Protein AF-A0A8X6N7H0-F1 (afdb_monomer)

Solvent-accessible surface area (backbone atoms only — not comparable to full-atom values): 6939 Å² total; per-residue (Å²): 104,58,64,59,30,50,76,71,72,39,92,56,59,92,85,57,50,75,65,56,49,51,49,55,48,67,72,37,97,83,58,47,71,70,59,55,48,52,54,53,50,52,56,50,49,54,51,49,53,50,50,53,51,52,49,53,50,50,53,52,52,51,51,52,50,52,51,50,53,49,52,53,52,53,51,56,49,50,66,56,55,71,54,68,82,51,89,77,81,78,80,75,56,67,80,79,71,52,78,83,83,44,86,89,75,55,83,77,77,72,86,125

Organism: Nephila pilipes (NCBI:txid299642)

Structure (mmCIF, N/CA/C/O backbone):
data_AF-A0A8X6N7H0-F1
#
_entry.id   AF-A0A8X6N7H0-F1
#
loop_
_atom_site.group_PDB
_atom_site.id
_atom_site.type_symbol
_atom_site.label_atom_id
_atom_site.label_alt_id
_atom_site.label_comp_id
_atom_site.label_asym_id
_atom_site.label_entity_id
_atom_site.label_seq_id
_atom_site.pdbx_PDB_ins_code
_atom_site.Cartn_x
_atom_site.Cartn_y
_atom_site.Cartn_z
_atom_site.occupancy
_atom_site.B_iso_or_equiv
_atom_site.auth_seq_id
_atom_site.auth_comp_id
_atom_site.auth_asym_id
_atom_site.auth_atom_id
_atom_site.pdbx_PDB_model_num
ATOM 1 N N . MET A 1 1 ? -6.031 1.608 7.828 1.00 66.12 1 MET A N 1
ATOM 2 C CA . MET A 1 1 ? -6.803 2.394 8.814 1.00 66.12 1 MET A CA 1
ATOM 3 C C . MET A 1 1 ? -8.275 2.364 8.468 1.00 66.12 1 MET A C 1
ATOM 5 O O . MET A 1 1 ? -9.026 1.908 9.305 1.00 66.12 1 MET A O 1
ATOM 9 N N . ILE A 1 2 ? -8.677 2.740 7.249 1.00 73.62 2 ILE A N 1
ATOM 10 C CA . ILE A 1 2 ? -10.070 2.563 6.793 1.00 73.62 2 ILE A CA 1
ATOM 11 C C . ILE A 1 2 ? -10.461 1.080 6.760 1.00 73.62 2 ILE A C 1
ATOM 13 O O . ILE A 1 2 ? -11.513 0.711 7.256 1.00 73.62 2 ILE A O 1
ATOM 17 N N . GLU A 1 3 ? -9.571 0.232 6.247 1.00 75.38 3 GLU A N 1
ATOM 18 C CA . GLU A 1 3 ? -9.729 -1.229 6.231 1.00 75.38 3 GLU A CA 1
ATOM 19 C C . GLU A 1 3 ? -9.927 -1.807 7.641 1.00 75.38 3 GLU A C 1
ATOM 21 O O . GLU A 1 3 ? -10.945 -2.427 7.902 1.00 75.38 3 GLU A O 1
ATOM 26 N N . ILE A 1 4 ? -9.055 -1.433 8.584 1.00 77.25 4 ILE A N 1
ATOM 27 C CA . ILE A 1 4 ? -9.170 -1.788 10.009 1.00 77.25 4 ILE A CA 1
ATOM 28 C C . ILE A 1 4 ? -10.509 -1.327 10.611 1.00 77.25 4 ILE A C 1
ATOM 30 O O . ILE A 1 4 ? -11.159 -2.090 11.313 1.00 77.25 4 ILE A O 1
ATOM 34 N N . ALA A 1 5 ? -10.947 -0.093 10.341 1.00 76.69 5 ALA A N 1
ATOM 35 C CA . ALA A 1 5 ? -12.236 0.395 10.832 1.00 76.69 5 ALA A CA 1
ATOM 36 C C . ALA A 1 5 ? -13.410 -0.416 10.260 1.00 76.69 5 ALA A C 1
ATOM 38 O O . ALA A 1 5 ? -14.338 -0.742 10.990 1.00 76.69 5 ALA A O 1
ATOM 39 N N . ARG A 1 6 ? -13.329 -0.811 8.984 1.00 79.06 6 ARG A N 1
ATOM 40 C CA . ARG A 1 6 ? -14.322 -1.669 8.330 1.00 79.06 6 ARG A CA 1
ATOM 41 C C . ARG A 1 6 ? -14.375 -3.067 8.946 1.00 79.06 6 ARG A C 1
ATOM 43 O O . ARG A 1 6 ? -15.464 -3.592 9.144 1.00 79.06 6 ARG A O 1
ATOM 50 N N . GLU A 1 7 ? -13.218 -3.641 9.262 1.00 74.94 7 GLU A N 1
ATOM 51 C CA . GLU A 1 7 ? -13.086 -4.936 9.943 1.00 74.94 7 GLU A CA 1
ATOM 52 C C . GLU A 1 7 ? -13.695 -4.910 11.352 1.00 74.94 7 GLU A C 1
ATOM 54 O O . GLU A 1 7 ? -14.285 -5.889 11.797 1.00 74.94 7 GLU A O 1
ATOM 59 N N . LEU A 1 8 ? -13.605 -3.760 12.025 1.00 75.62 8 LEU A N 1
ATOM 60 C CA . LEU A 1 8 ? -14.194 -3.501 13.342 1.00 75.62 8 LEU A CA 1
ATOM 61 C C . LEU A 1 8 ? -15.673 -3.068 13.275 1.00 75.62 8 LEU A C 1
ATOM 63 O O . LEU A 1 8 ? -16.252 -2.714 14.298 1.00 75.62 8 LEU A O 1
ATOM 67 N N . GLY A 1 9 ? -16.296 -3.063 12.089 1.00 71.31 9 GLY A N 1
ATOM 68 C CA . GLY A 1 9 ? -17.702 -2.676 11.910 1.00 71.31 9 GLY A CA 1
ATOM 69 C C . GLY A 1 9 ? -17.979 -1.174 12.048 1.00 71.31 9 GLY A C 1
ATOM 70 O O . GLY A 1 9 ? -19.130 -0.770 12.191 1.00 71.31 9 GLY A O 1
ATOM 71 N N . ILE A 1 10 ? -16.942 -0.337 11.999 1.00 76.69 10 ILE A N 1
ATOM 72 C CA . ILE A 1 10 ? -17.038 1.119 12.099 1.00 76.69 10 ILE A CA 1
ATOM 73 C C . ILE A 1 10 ? -17.050 1.708 10.687 1.00 76.69 10 ILE A C 1
ATOM 75 O O . ILE A 1 10 ? -16.116 1.519 9.902 1.00 76.69 10 ILE A O 1
ATOM 79 N N . GLU A 1 11 ? -18.098 2.464 10.359 1.00 70.81 11 GLU A N 1
ATOM 80 C CA . GLU A 1 11 ? -18.201 3.180 9.084 1.00 70.81 11 GLU A CA 1
ATOM 81 C C . GLU A 1 11 ? -17.225 4.368 9.039 1.00 70.81 11 GLU A C 1
ATOM 83 O O . GLU A 1 11 ? -17.575 5.523 9.279 1.00 70.81 11 GLU A O 1
ATOM 88 N N . ALA A 1 12 ? -15.960 4.084 8.725 1.00 70.31 12 ALA A N 1
ATOM 89 C CA . ALA A 1 12 ? -14.969 5.110 8.437 1.00 70.31 12 ALA A CA 1
ATOM 90 C C . ALA A 1 12 ? -15.126 5.611 6.996 1.00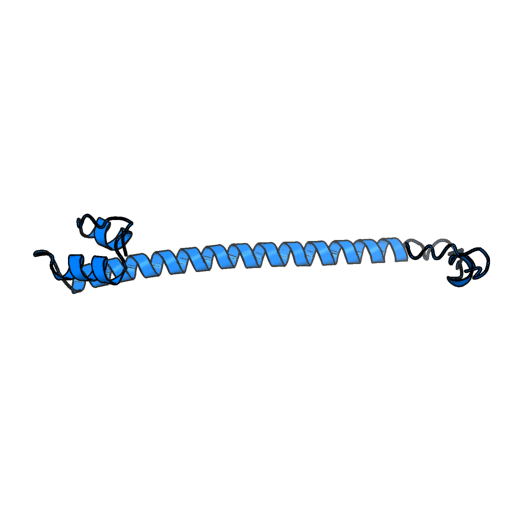 70.31 12 ALA A C 1
ATOM 92 O O . ALA A 1 12 ? -14.966 4.859 6.031 1.00 70.31 12 ALA A O 1
ATOM 93 N N . GLN A 1 13 ? -15.406 6.903 6.842 1.00 72.38 13 GLN A N 1
ATOM 94 C CA . GLN A 1 13 ? -15.473 7.551 5.539 1.00 72.38 13 GLN A CA 1
ATOM 95 C C . GLN A 1 13 ? -14.063 7.828 4.973 1.00 72.38 13 GLN A C 1
ATOM 97 O O . GLN A 1 13 ? -13.111 8.081 5.712 1.00 72.38 13 GLN A O 1
ATOM 102 N N . ASN A 1 14 ? -13.925 7.813 3.640 1.00 70.25 14 ASN A N 1
ATOM 103 C CA . ASN A 1 14 ? -12.646 8.013 2.929 1.00 70.25 14 ASN A CA 1
ATOM 104 C C . ASN A 1 14 ? -12.013 9.406 3.113 1.00 70.25 14 ASN A C 1
ATOM 106 O O . ASN A 1 14 ? -10.842 9.595 2.797 1.00 70.25 14 ASN A O 1
ATOM 110 N N . ASN A 1 15 ? -12.784 10.381 3.587 1.00 78.44 15 ASN A N 1
ATOM 111 C CA . ASN A 1 15 ? -12.339 11.738 3.903 1.00 78.44 15 ASN A CA 1
ATOM 112 C C . ASN A 1 15 ? -11.752 11.867 5.317 1.00 78.44 15 ASN A C 1
ATOM 114 O O . ASN A 1 15 ? -11.167 12.908 5.611 1.00 78.44 15 ASN A O 1
ATOM 118 N N . PHE A 1 16 ? -11.889 10.856 6.181 1.00 78.06 16 PHE A N 1
ATOM 119 C CA . PHE A 1 16 ? -11.316 10.918 7.519 1.00 78.06 16 PHE A CA 1
ATOM 120 C C . PHE A 1 16 ? -9.796 10.776 7.489 1.00 78.06 16 PHE A C 1
ATOM 122 O O . PHE A 1 16 ? -9.215 9.882 6.868 1.00 78.06 16 PHE A O 1
ATOM 129 N N . THR A 1 17 ? -9.138 11.655 8.232 1.00 81.62 17 THR A N 1
ATOM 130 C CA . THR A 1 17 ? -7.721 11.549 8.549 1.00 81.62 17 THR A CA 1
ATOM 131 C C . THR A 1 17 ? -7.466 10.339 9.446 1.00 81.62 17 THR A C 1
ATOM 133 O O . THR A 1 17 ? -8.331 9.854 10.175 1.00 81.62 17 THR A O 1
ATOM 136 N N . LYS A 1 18 ? -6.224 9.843 9.438 1.00 79.19 18 LYS A N 1
ATOM 137 C CA . LYS A 1 18 ? -5.806 8.697 10.263 1.00 79.19 18 LYS A CA 1
ATOM 138 C C . LYS A 1 18 ? -6.154 8.867 11.750 1.00 79.19 18 LYS A C 1
ATOM 140 O O . LYS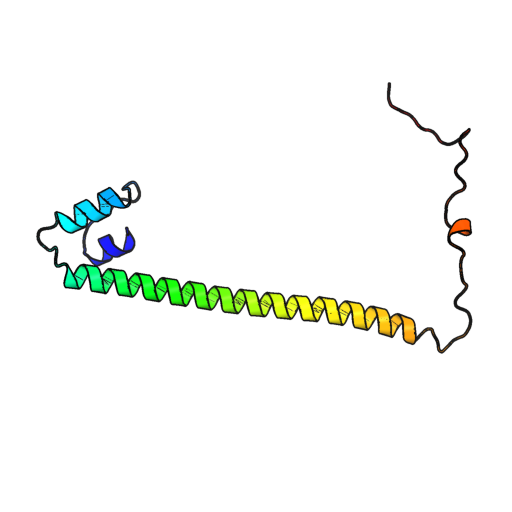 A 1 18 ? -6.474 7.878 12.403 1.00 79.19 18 LYS A O 1
ATOM 145 N N . VAL A 1 19 ? -6.070 10.095 12.263 1.00 80.88 19 VAL A N 1
ATOM 146 C CA . VAL A 1 19 ? -6.381 10.423 13.660 1.00 80.88 19 VAL A CA 1
ATOM 147 C C . VAL A 1 19 ? -7.885 10.365 13.909 1.00 80.88 19 VAL A C 1
ATOM 149 O O . VAL A 1 19 ? -8.295 9.785 14.906 1.00 80.88 19 VAL A O 1
ATOM 152 N N . GLU A 1 20 ? -8.705 10.885 12.994 1.00 81.88 20 GLU A N 1
ATOM 153 C CA . GLU A 1 20 ? -10.170 10.824 13.099 1.00 81.88 20 GLU A CA 1
ATOM 154 C C . GLU A 1 20 ? -10.669 9.377 13.098 1.00 81.88 20 GLU A C 1
ATOM 156 O O . GLU A 1 20 ? -11.438 9.004 13.976 1.00 81.88 20 GLU A O 1
ATOM 161 N N . ILE A 1 21 ? -10.141 8.531 12.207 1.00 83.31 21 ILE A N 1
ATOM 162 C CA . ILE A 1 21 ? -10.482 7.099 12.164 1.00 83.31 21 ILE A CA 1
ATOM 163 C C . ILE A 1 21 ? -10.103 6.405 13.478 1.00 83.31 21 ILE A C 1
ATOM 165 O O . ILE A 1 21 ? -10.879 5.623 14.020 1.00 83.31 21 ILE A O 1
ATOM 169 N N . MET A 1 22 ? -8.908 6.688 14.003 1.00 80.69 22 MET A N 1
ATOM 170 C CA . MET A 1 22 ? -8.438 6.108 15.263 1.00 80.69 22 MET A CA 1
ATOM 171 C C . MET A 1 22 ? -9.296 6.562 16.446 1.00 80.69 22 MET A C 1
ATOM 173 O O . MET A 1 22 ? -9.632 5.753 17.305 1.00 80.69 22 MET A O 1
ATOM 177 N N . ASN A 1 23 ? -9.696 7.832 16.464 1.00 83.56 23 ASN A N 1
ATOM 178 C CA . ASN A 1 23 ? -10.557 8.375 17.504 1.00 83.56 23 ASN A CA 1
ATOM 179 C C . ASN A 1 23 ? -11.957 7.745 17.449 1.00 83.56 23 ASN A C 1
ATOM 181 O O . ASN A 1 23 ? -12.485 7.370 18.487 1.00 83.56 23 ASN A O 1
ATOM 185 N N . SER A 1 24 ? -12.522 7.528 16.255 1.00 81.19 24 SER A N 1
ATOM 186 C CA . SER A 1 24 ? -13.791 6.802 16.090 1.00 81.19 24 SER A CA 1
ATOM 187 C C . SER A 1 24 ? -13.718 5.348 16.564 1.00 81.19 24 SER A C 1
ATOM 189 O O . SER A 1 24 ? -14.686 4.846 17.124 1.00 81.19 24 SER A O 1
ATOM 191 N N . ILE A 1 25 ? -12.572 4.680 16.385 1.00 81.62 25 ILE A N 1
ATOM 192 C CA . ILE A 1 25 ? -12.343 3.326 16.909 1.00 81.62 25 ILE A CA 1
ATOM 193 C C . ILE A 1 25 ? -12.321 3.329 18.439 1.00 81.62 25 ILE A C 1
ATOM 195 O O . ILE A 1 25 ? -13.028 2.539 19.056 1.00 81.62 25 ILE A O 1
ATOM 199 N N . ILE A 1 26 ? -11.571 4.249 19.048 1.00 81.56 26 ILE A N 1
ATOM 200 C CA . ILE A 1 26 ? -11.427 4.348 20.510 1.00 81.56 26 ILE A CA 1
ATOM 201 C C . ILE A 1 26 ? -12.735 4.784 21.188 1.00 81.56 26 ILE A C 1
ATOM 203 O O . ILE A 1 26 ? -13.021 4.366 22.303 1.00 81.56 26 ILE A O 1
ATOM 207 N N . GLN A 1 27 ? -13.533 5.623 20.525 1.00 82.06 27 GLN A N 1
ATOM 208 C CA . GLN A 1 27 ? -14.821 6.100 21.038 1.00 82.06 27 GLN A CA 1
ATOM 209 C C . GLN A 1 27 ? -15.963 5.090 20.864 1.00 82.06 27 GLN A C 1
ATOM 211 O O . GLN A 1 27 ? -17.062 5.335 21.359 1.00 82.06 27 GLN A O 1
ATOM 216 N N . SER A 1 28 ? -15.737 3.981 20.155 1.00 78.75 28 SER A N 1
ATOM 217 C CA . SER A 1 28 ? -16.757 2.949 19.981 1.00 78.75 28 SER A CA 1
ATOM 218 C C . SER A 1 28 ? -16.987 2.173 21.283 1.00 78.75 28 SER A C 1
ATOM 220 O O . SER A 1 28 ? -16.044 1.834 21.995 1.00 78.75 28 SER A O 1
ATOM 222 N N . GLU A 1 29 ? -18.246 1.845 21.590 1.00 73.50 29 GLU A N 1
ATOM 223 C CA . GLU A 1 29 ? -18.596 1.044 22.779 1.00 73.50 29 GLU A CA 1
ATOM 224 C C . GLU A 1 29 ? -18.037 -0.388 22.721 1.00 73.50 29 GLU A C 1
ATOM 226 O O . GLU A 1 29 ? -17.920 -1.052 23.746 1.00 73.50 29 GLU A O 1
ATOM 231 N N . SER A 1 30 ? -17.663 -0.849 21.525 1.00 73.75 30 SER A N 1
ATOM 232 C CA . SER A 1 30 ? -17.067 -2.162 21.266 1.00 73.75 30 SER A CA 1
ATOM 233 C C . SER A 1 30 ? -15.532 -2.119 21.199 1.00 73.75 30 SER A C 1
ATOM 235 O O . SER A 1 30 ? -14.916 -3.042 20.662 1.00 73.75 30 SER A O 1
ATOM 237 N N . TYR A 1 31 ? -14.898 -1.044 21.678 1.00 77.62 31 TYR A N 1
ATOM 238 C CA . TYR A 1 31 ? -13.445 -0.928 21.651 1.00 77.62 31 TYR A CA 1
ATOM 239 C C . TYR A 1 31 ? -12.792 -1.928 22.610 1.00 77.62 31 TYR A C 1
ATOM 241 O O . TYR A 1 31 ? -12.783 -1.746 23.827 1.00 77.62 31 TYR A O 1
ATOM 249 N N . GLU A 1 32 ? -12.178 -2.957 22.035 1.00 79.94 32 GLU A N 1
ATOM 250 C CA . GLU A 1 32 ? -11.310 -3.890 22.744 1.00 79.94 32 GLU A CA 1
ATOM 251 C C . GLU A 1 32 ? -9.883 -3.758 22.215 1.00 79.94 32 GLU A C 1
ATOM 253 O O . GLU A 1 32 ? -9.589 -4.125 21.076 1.00 79.94 32 GLU A O 1
ATOM 258 N N . GLU A 1 33 ? -8.980 -3.230 23.045 1.00 80.69 33 GLU A N 1
ATOM 259 C CA . GLU A 1 33 ? -7.593 -2.944 22.653 1.00 80.69 33 GLU A CA 1
ATOM 260 C C . GLU A 1 33 ? -6.876 -4.183 22.095 1.00 80.69 33 GLU A C 1
ATOM 262 O O . GLU A 1 33 ? -6.158 -4.084 21.101 1.00 80.69 33 GLU A O 1
ATOM 267 N N . GLU A 1 34 ? -7.104 -5.356 22.689 1.00 82.94 34 GLU A N 1
ATOM 268 C CA . GLU A 1 34 ? -6.482 -6.613 22.264 1.00 82.94 34 GLU A CA 1
ATOM 269 C C . GLU A 1 34 ? -6.967 -7.057 20.874 1.00 82.94 34 GLU A C 1
ATOM 271 O O . GLU A 1 34 ? -6.152 -7.432 20.029 1.00 82.94 34 GLU A O 1
ATOM 276 N N . ILE A 1 35 ? -8.266 -6.913 20.591 1.00 81.38 35 ILE A N 1
ATOM 277 C CA . ILE A 1 35 ? -8.853 -7.221 19.279 1.00 81.38 35 ILE A CA 1
ATOM 278 C C . ILE A 1 35 ? -8.357 -6.229 18.227 1.00 81.38 35 ILE A C 1
ATOM 280 O O . ILE A 1 35 ? -7.897 -6.629 17.158 1.00 81.38 35 ILE A O 1
ATOM 284 N N . VAL A 1 36 ? -8.395 -4.928 18.529 1.00 83.06 36 VAL A N 1
ATOM 285 C CA . VAL A 1 36 ? -7.939 -3.880 17.603 1.00 83.06 36 VAL A CA 1
ATOM 286 C C . VAL A 1 36 ? -6.456 -4.053 17.281 1.00 83.06 36 VAL A C 1
ATOM 288 O O . VAL A 1 36 ? -6.048 -3.910 16.126 1.00 83.06 36 VAL A O 1
ATOM 291 N N . LYS A 1 37 ? -5.644 -4.402 18.282 1.00 86.38 37 LYS A N 1
ATOM 292 C CA . LYS A 1 37 ? -4.223 -4.687 18.097 1.00 86.38 37 LYS A CA 1
ATOM 293 C C . LYS A 1 37 ? -4.007 -5.920 17.220 1.00 86.38 37 LYS A C 1
ATOM 295 O O .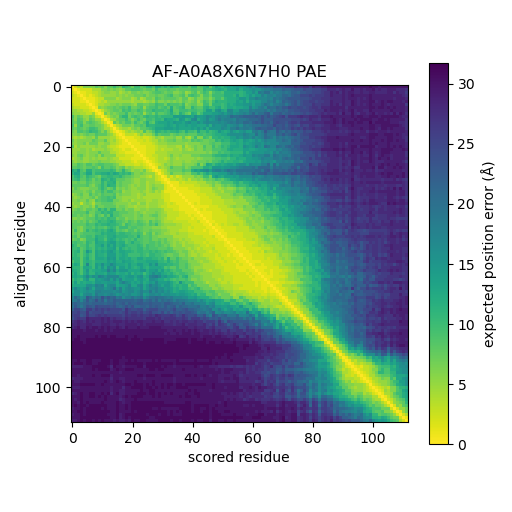 LYS A 1 37 ? -3.209 -5.832 16.292 1.00 86.38 37 LYS A O 1
ATOM 300 N N . ALA A 1 38 ? -4.740 -7.009 17.455 1.00 85.44 38 ALA A N 1
ATOM 301 C CA . ALA A 1 38 ? -4.653 -8.223 16.643 1.00 85.44 38 ALA A CA 1
ATOM 302 C C . ALA A 1 38 ? -5.030 -7.970 15.171 1.00 85.44 38 ALA A C 1
ATOM 304 O O . ALA A 1 38 ? -4.310 -8.388 14.266 1.00 85.44 38 ALA A O 1
ATOM 305 N N . VAL A 1 39 ? -6.108 -7.218 14.919 1.00 85.62 39 VAL A N 1
ATOM 306 C CA . VAL A 1 39 ? -6.524 -6.821 13.560 1.00 85.62 39 VAL A CA 1
ATOM 307 C C . VAL A 1 39 ? -5.456 -5.948 12.898 1.00 85.62 39 VAL A C 1
ATOM 309 O O . VAL A 1 39 ? -5.097 -6.152 11.739 1.00 85.62 39 VAL A O 1
ATOM 312 N N . MET A 1 40 ? -4.902 -4.983 13.633 1.00 84.25 40 MET A N 1
ATOM 313 C CA . MET A 1 40 ? -3.873 -4.092 1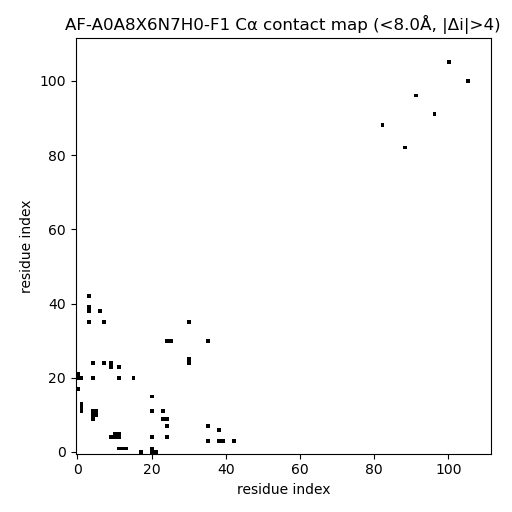3.102 1.00 84.25 40 MET A CA 1
ATOM 314 C C . MET A 1 40 ? -2.572 -4.837 12.782 1.00 84.25 40 MET A C 1
ATOM 316 O O . MET A 1 40 ? -1.932 -4.535 11.775 1.00 84.25 40 MET A O 1
ATOM 320 N N . GLU A 1 41 ? -2.195 -5.811 13.607 1.00 87.50 41 GLU A N 1
ATOM 321 C CA . GLU A 1 41 ? -1.037 -6.674 13.381 1.00 87.50 41 GLU A CA 1
ATOM 322 C C . GLU A 1 41 ? -1.233 -7.574 12.153 1.00 87.50 41 GLU A C 1
ATOM 324 O O . GLU A 1 41 ? -0.345 -7.625 11.303 1.00 87.50 41 GLU A O 1
ATOM 329 N N . GLY A 1 42 ? -2.420 -8.167 11.981 1.00 85.56 42 GLY A N 1
ATOM 330 C CA . GLY A 1 42 ? -2.762 -8.947 10.786 1.00 85.56 42 GLY A CA 1
ATOM 331 C C . GLY A 1 42 ? -2.632 -8.141 9.488 1.00 85.56 42 GLY A C 1
ATOM 332 O O . GLY A 1 42 ? -1.964 -8.571 8.549 1.00 85.56 42 GLY A O 1
ATOM 333 N N . VAL A 1 43 ? -3.176 -6.919 9.461 1.00 86.31 43 VAL A N 1
ATOM 334 C CA . VAL A 1 43 ? -3.080 -6.020 8.294 1.00 86.31 43 VAL A CA 1
ATOM 335 C C . VAL A 1 43 ? -1.634 -5.581 8.019 1.00 86.31 43 VAL A C 1
ATOM 337 O O . VAL A 1 43 ? -1.250 -5.353 6.868 1.00 86.31 43 VAL A O 1
ATOM 340 N N . LEU A 1 44 ? -0.812 -5.413 9.060 1.00 86.31 44 LEU A N 1
ATOM 341 C CA . LEU A 1 44 ? 0.606 -5.085 8.894 1.00 86.31 44 LEU A CA 1
ATOM 342 C C . LEU A 1 44 ? 1.393 -6.254 8.303 1.00 86.31 44 LEU A C 1
ATOM 344 O O . LEU A 1 44 ? 2.241 -6.019 7.439 1.00 86.31 44 LEU A O 1
ATOM 348 N N . GLU A 1 45 ? 1.109 -7.480 8.737 1.00 89.25 45 GLU A N 1
ATOM 349 C CA . GLU A 1 45 ? 1.782 -8.669 8.221 1.00 89.25 45 GLU A CA 1
ATOM 350 C C . GLU A 1 45 ? 1.401 -8.932 6.759 1.00 89.25 45 GLU A C 1
ATOM 352 O O . GLU A 1 45 ? 2.293 -9.073 5.927 1.00 89.25 45 GLU A O 1
ATOM 357 N 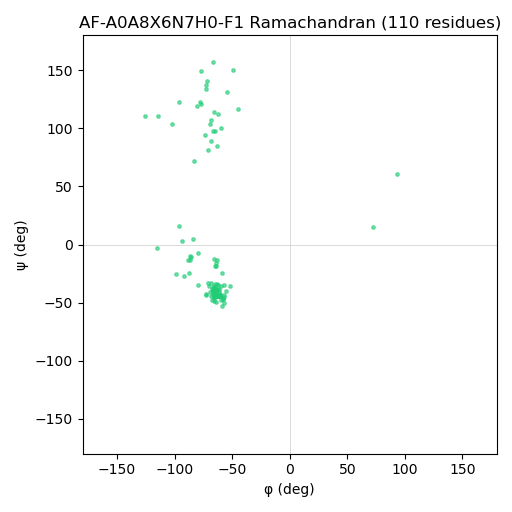N . GLU A 1 46 ? 0.118 -8.833 6.393 1.00 84.44 46 GLU A N 1
ATOM 358 C CA . GLU A 1 46 ? -0.315 -8.957 4.991 1.00 84.44 46 GLU A CA 1
ATOM 359 C C . GLU A 1 46 ? 0.382 -7.923 4.089 1.00 84.44 46 GLU A C 1
ATOM 361 O O . GLU A 1 46 ? 0.877 -8.232 3.000 1.00 84.44 46 GLU A O 1
ATOM 366 N N . LYS A 1 47 ? 0.492 -6.672 4.554 1.00 85.12 47 LYS A N 1
ATOM 367 C CA . LYS A 1 47 ? 1.212 -5.629 3.811 1.00 85.12 47 LYS A CA 1
ATOM 368 C C . LYS A 1 47 ? 2.695 -5.926 3.672 1.00 85.12 47 LYS A C 1
ATOM 370 O O . LYS A 1 47 ? 3.268 -5.627 2.622 1.00 85.12 47 LYS A O 1
ATOM 375 N N . ARG A 1 48 ? 3.322 -6.475 4.711 1.00 85.75 48 ARG A N 1
ATOM 376 C CA . ARG A 1 48 ? 4.730 -6.871 4.677 1.00 85.75 48 ARG A CA 1
ATOM 377 C C . ARG A 1 48 ? 4.940 -8.012 3.688 1.00 85.75 48 ARG A C 1
ATOM 379 O O . ARG A 1 48 ? 5.853 -7.923 2.873 1.00 85.75 48 ARG A O 1
ATOM 386 N N . GLU A 1 49 ? 4.088 -9.031 3.711 1.00 88.12 49 GLU A N 1
ATOM 387 C CA . GLU A 1 49 ? 4.143 -10.146 2.764 1.00 88.12 49 GLU A CA 1
ATOM 388 C C . GLU A 1 49 ? 3.968 -9.670 1.323 1.00 88.12 49 GLU A C 1
ATOM 390 O O . GLU A 1 49 ? 4.749 -10.046 0.449 1.00 88.12 49 GLU A O 1
ATOM 395 N N . LYS A 1 50 ? 3.002 -8.779 1.076 1.00 88.44 50 LYS A N 1
ATOM 396 C CA . LYS A 1 50 ? 2.772 -8.209 -0.253 1.00 88.44 50 LYS A CA 1
ATOM 397 C C . LYS A 1 50 ? 3.975 -7.409 -0.749 1.00 88.44 50 LYS A C 1
ATOM 399 O O . LYS A 1 50 ? 4.400 -7.594 -1.886 1.00 88.44 50 LYS A O 1
ATOM 404 N N . MET A 1 51 ? 4.560 -6.574 0.109 1.00 86.38 51 MET A N 1
ATOM 405 C CA . MET A 1 51 ? 5.755 -5.799 -0.225 1.00 86.38 51 MET A CA 1
ATOM 406 C C . MET A 1 51 ? 6.960 -6.707 -0.496 1.00 86.38 51 MET A C 1
ATOM 408 O O . MET A 1 51 ? 7.662 -6.508 -1.482 1.00 86.38 51 MET A O 1
ATOM 412 N N . ALA A 1 52 ? 7.165 -7.740 0.324 1.00 90.12 52 ALA A N 1
ATOM 413 C CA . ALA A 1 52 ? 8.237 -8.713 0.129 1.00 90.12 52 ALA A CA 1
ATOM 414 C C . ALA A 1 52 ? 8.043 -9.537 -1.155 1.00 90.12 52 ALA A C 1
ATOM 416 O O . ALA A 1 52 ? 9.007 -9.875 -1.842 1.00 90.12 52 ALA A O 1
ATOM 417 N N . PHE A 1 53 ? 6.800 -9.869 -1.501 1.00 89.69 53 PHE A N 1
ATOM 418 C CA . PHE A 1 53 ? 6.476 -10.545 -2.752 1.00 89.69 53 PHE A CA 1
ATOM 419 C C . PHE A 1 53 ? 6.774 -9.655 -3.965 1.00 89.69 53 PHE A C 1
ATOM 421 O O . PHE A 1 53 ? 7.402 -10.103 -4.924 1.00 89.69 53 PHE A O 1
ATOM 428 N N . GLU A 1 54 ? 6.380 -8.387 -3.903 1.00 89.56 54 GLU A N 1
ATOM 429 C CA . GLU A 1 54 ? 6.608 -7.406 -4.964 1.00 89.56 54 GLU A CA 1
ATOM 430 C C . GLU A 1 54 ? 8.103 -7.090 -5.135 1.00 89.56 54 GLU A C 1
ATOM 432 O O . GLU A 1 54 ? 8.602 -7.043 -6.258 1.00 89.56 54 GLU A O 1
ATOM 437 N N . GLU A 1 55 ? 8.856 -7.009 -4.036 1.00 90.75 55 GLU A N 1
ATOM 438 C CA . GLU A 1 55 ? 10.318 -6.898 -4.048 1.00 90.75 55 GLU A CA 1
ATOM 439 C C . GLU A 1 55 ? 10.975 -8.119 -4.710 1.00 90.75 55 GLU A C 1
ATOM 441 O O . GLU A 1 55 ? 11.854 -7.969 -5.559 1.00 90.75 55 GLU A O 1
ATOM 446 N N . ARG A 1 56 ? 10.519 -9.342 -4.402 1.00 90.69 56 ARG A N 1
ATOM 447 C CA . ARG A 1 56 ? 11.024 -10.561 -5.062 1.00 90.69 56 ARG A CA 1
ATOM 448 C C . ARG A 1 56 ? 10.771 -10.553 -6.565 1.00 90.69 56 ARG A C 1
ATOM 450 O O . ARG A 1 56 ? 11.628 -11.015 -7.319 1.00 90.69 56 ARG A O 1
ATOM 457 N N . ILE A 1 57 ? 9.615 -10.051 -7.000 1.00 92.06 57 ILE A N 1
ATOM 458 C CA . ILE A 1 57 ? 9.316 -9.891 -8.426 1.00 92.06 57 ILE A CA 1
ATOM 459 C C . ILE A 1 57 ? 10.281 -8.881 -9.048 1.00 92.06 57 ILE A C 1
ATOM 461 O O . ILE A 1 57 ? 10.925 -9.213 -10.041 1.00 92.06 57 ILE A O 1
ATOM 465 N N . GLN A 1 58 ? 10.457 -7.709 -8.434 1.00 91.19 58 GLN A N 1
ATOM 466 C CA . GLN A 1 58 ? 11.364 -6.679 -8.949 1.00 91.19 58 GLN A CA 1
ATOM 467 C C . GLN A 1 58 ? 12.814 -7.163 -9.042 1.00 91.19 58 GLN A C 1
ATOM 469 O O . GLN A 1 58 ? 13.472 -6.934 -10.054 1.00 91.19 58 GLN A O 1
ATOM 474 N N . ILE A 1 59 ? 13.316 -7.876 -8.029 1.00 93.12 59 ILE A N 1
ATOM 475 C CA . ILE A 1 59 ? 14.669 -8.451 -8.054 1.00 93.12 59 ILE A CA 1
ATOM 476 C C . ILE A 1 59 ? 14.807 -9.434 -9.220 1.00 93.12 59 ILE A C 1
ATOM 478 O O . ILE A 1 59 ? 15.797 -9.395 -9.953 1.00 93.12 59 ILE A O 1
ATOM 482 N N . LYS A 1 60 ? 13.807 -10.298 -9.417 1.00 93.69 60 LYS A N 1
ATOM 483 C CA . LYS A 1 60 ? 13.807 -11.281 -10.503 1.00 93.69 60 LYS A CA 1
ATOM 484 C C . LYS A 1 60 ? 13.768 -10.613 -11.880 1.00 93.69 60 LYS A C 1
ATOM 486 O O . LYS A 1 60 ? 14.472 -11.054 -12.786 1.00 93.69 60 LYS A O 1
ATOM 491 N N . GLU A 1 61 ? 12.976 -9.558 -12.044 1.00 92.38 61 GLU A N 1
ATOM 492 C CA . GLU A 1 61 ? 12.930 -8.768 -13.280 1.00 92.38 61 GLU A CA 1
ATOM 493 C C . GLU A 1 61 ? 14.256 -8.056 -13.548 1.00 92.38 61 GLU A C 1
ATOM 495 O O . GLU A 1 61 ? 14.780 -8.122 -14.661 1.00 92.38 61 GLU A O 1
ATOM 500 N N . PHE A 1 62 ? 14.845 -7.444 -12.521 1.00 93.75 62 PHE A N 1
ATOM 501 C CA . PHE A 1 62 ? 16.144 -6.790 -12.628 1.00 93.75 62 PHE A CA 1
ATOM 502 C C . PHE A 1 62 ? 17.249 -7.775 -13.027 1.00 93.75 62 PHE A C 1
ATOM 504 O O . PHE A 1 62 ? 18.072 -7.479 -13.893 1.00 93.75 62 PHE A O 1
ATOM 511 N N . GLU A 1 63 ? 17.264 -8.969 -12.434 1.00 93.50 63 GLU A N 1
ATOM 512 C CA . GLU A 1 63 ? 18.228 -10.006 -12.789 1.00 93.50 63 GLU A CA 1
ATOM 513 C C . GLU A 1 63 ? 18.051 -10.492 -14.235 1.00 93.50 63 GLU A C 1
ATOM 515 O O . GLU A 1 63 ? 19.043 -10.651 -14.951 1.00 93.50 63 GLU A O 1
ATOM 520 N N . LEU A 1 64 ? 16.809 -10.666 -14.699 1.00 92.56 64 LEU A N 1
ATOM 521 C CA . LEU A 1 64 ? 16.529 -11.009 -16.095 1.00 92.56 64 LEU A CA 1
ATOM 522 C C . LEU A 1 64 ? 17.023 -9.926 -17.060 1.00 92.56 64 LEU A C 1
ATOM 524 O O . LEU A 1 64 ? 17.649 -10.255 -18.069 1.00 92.56 64 LEU A O 1
ATOM 528 N N . GLU A 1 65 ? 16.802 -8.649 -16.746 1.00 89.06 65 GLU A N 1
ATOM 529 C CA . GLU A 1 65 ? 17.270 -7.545 -17.587 1.00 89.06 65 GLU A CA 1
ATOM 530 C C . GLU A 1 65 ? 18.804 -7.439 -17.581 1.00 89.06 65 GLU A C 1
ATOM 532 O O . GLU A 1 65 ? 19.422 -7.257 -18.632 1.00 89.06 65 GLU A O 1
ATOM 537 N N . ARG A 1 66 ? 19.455 -7.675 -16.432 1.00 92.31 66 ARG A N 1
ATOM 538 C CA . ARG A 1 66 ? 20.922 -7.774 -16.343 1.00 92.31 66 ARG A CA 1
ATOM 539 C C . ARG A 1 66 ? 21.460 -8.873 -17.260 1.00 92.31 66 ARG A C 1
ATOM 541 O O . ARG A 1 66 ? 22.414 -8.644 -18.003 1.00 92.31 66 ARG A O 1
ATOM 548 N N . MET A 1 67 ? 20.843 -10.056 -17.236 1.00 89.50 67 MET A N 1
ATOM 549 C CA . MET A 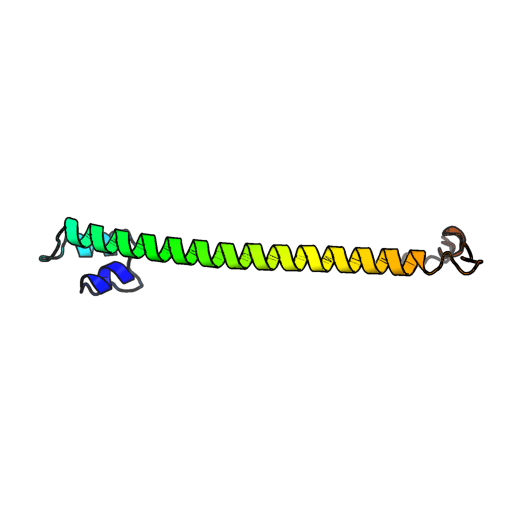1 67 ? 21.228 -11.170 -18.109 1.00 89.50 67 MET A CA 1
ATOM 550 C C . MET A 1 67 ? 20.966 -10.851 -19.583 1.00 89.50 67 MET A C 1
ATOM 552 O O . MET A 1 67 ? 21.775 -11.205 -20.439 1.00 89.50 67 MET A O 1
ATOM 556 N N . ARG A 1 68 ? 19.872 -10.149 -19.901 1.00 91.00 68 ARG A N 1
ATOM 557 C CA . ARG A 1 68 ? 19.573 -9.692 -21.263 1.00 91.00 68 ARG A CA 1
ATOM 558 C C . ARG A 1 68 ? 20.673 -8.773 -21.794 1.00 91.00 68 ARG A C 1
ATOM 560 O O . ARG A 1 68 ? 21.149 -8.994 -22.904 1.00 91.00 68 ARG A O 1
ATOM 567 N N . LEU A 1 69 ? 21.094 -7.783 -21.009 1.00 84.44 69 LEU A N 1
ATOM 568 C CA . LEU A 1 69 ? 22.157 -6.850 -21.390 1.00 84.44 69 LEU A CA 1
ATOM 569 C C . LEU A 1 69 ? 23.523 -7.539 -21.517 1.00 84.44 69 LEU A C 1
ATOM 571 O O . LEU A 1 69 ? 24.247 -7.266 -22.477 1.00 84.44 69 LEU A O 1
ATOM 575 N N . SER A 1 70 ? 23.851 -8.471 -20.612 1.00 83.75 70 SER A N 1
ATOM 576 C CA . SER A 1 70 ? 25.060 -9.302 -20.734 1.00 83.75 70 SER A CA 1
ATOM 577 C C . SER A 1 70 ? 25.039 -10.094 -22.036 1.00 83.75 70 SER A C 1
ATOM 579 O O . SER A 1 70 ? 25.927 -9.932 -22.860 1.00 83.75 70 SER A O 1
ATOM 581 N N . ASN A 1 71 ? 23.960 -10.838 -22.296 1.00 76.25 71 ASN A N 1
ATOM 582 C CA . ASN A 1 71 ? 23.819 -11.634 -23.514 1.00 76.25 71 ASN A CA 1
ATOM 583 C C . ASN A 1 71 ? 23.886 -10.788 -24.794 1.00 76.25 71 ASN A C 1
ATOM 585 O O . ASN A 1 71 ? 24.405 -11.250 -25.805 1.00 76.25 71 ASN A O 1
ATOM 589 N N . ILE A 1 72 ? 23.356 -9.560 -24.797 1.00 78.25 72 ILE A N 1
ATOM 590 C CA . ILE A 1 72 ? 23.494 -8.646 -25.944 1.00 78.25 72 ILE A CA 1
ATOM 591 C C . ILE A 1 72 ? 24.964 -8.266 -26.153 1.00 78.25 72 ILE A C 1
ATOM 593 O O . ILE A 1 72 ? 25.440 -8.272 -27.288 1.00 78.25 72 ILE A O 1
ATOM 597 N N . THR A 1 73 ? 25.681 -7.969 -25.070 1.00 73.56 73 THR A N 1
ATOM 598 C CA . THR A 1 73 ? 27.106 -7.615 -25.100 1.00 73.56 73 THR A CA 1
ATOM 599 C C . THR A 1 73 ? 27.959 -8.796 -25.565 1.00 73.56 73 THR A C 1
ATOM 601 O O . THR A 1 73 ? 28.793 -8.627 -26.450 1.00 73.56 73 THR A O 1
ATOM 604 N N . ASP A 1 74 ? 27.678 -9.999 -25.062 1.00 68.00 74 ASP A N 1
ATOM 605 C CA . ASP A 1 74 ? 28.357 -11.240 -25.443 1.00 68.00 74 ASP A CA 1
ATOM 606 C C . ASP A 1 74 ? 28.072 -11.616 -26.907 1.00 68.00 74 ASP A C 1
ATOM 608 O O . ASP A 1 74 ? 28.939 -12.086 -27.634 1.00 68.00 74 ASP A O 1
ATOM 612 N N . ARG A 1 75 ? 26.863 -11.350 -27.414 1.00 63.94 75 ARG A N 1
ATOM 613 C CA . ARG A 1 75 ? 26.567 -11.530 -28.847 1.00 63.94 75 ARG A CA 1
ATOM 614 C C . ARG A 1 75 ? 27.263 -10.489 -29.721 1.00 63.94 75 ARG A C 1
ATOM 616 O O . ARG A 1 75 ? 27.643 -10.807 -30.846 1.00 63.94 75 ARG A O 1
ATOM 623 N N . ALA A 1 76 ? 27.446 -9.266 -29.226 1.00 60.62 76 ALA A N 1
ATOM 624 C CA . ALA A 1 76 ? 28.212 -8.237 -29.922 1.00 60.62 76 ALA A CA 1
ATOM 625 C C . ALA A 1 76 ? 29.723 -8.553 -29.947 1.00 60.62 76 ALA A C 1
ATOM 627 O O . ALA A 1 76 ? 30.377 -8.291 -30.960 1.00 60.62 76 ALA A O 1
ATOM 628 N N . SER A 1 77 ? 30.276 -9.156 -28.888 1.00 56.28 77 SER A N 1
ATOM 629 C CA . SER A 1 77 ? 31.673 -9.615 -28.859 1.00 56.28 77 SER A CA 1
ATOM 630 C C . SER A 1 77 ? 31.892 -10.853 -29.732 1.00 56.28 77 SER A C 1
ATOM 632 O O . SER A 1 77 ? 32.803 -10.835 -30.554 1.00 56.28 77 SER A O 1
ATOM 634 N N . VAL A 1 78 ? 31.005 -11.854 -29.691 1.00 55.47 78 VAL A N 1
ATOM 635 C CA . VAL A 1 78 ? 31.090 -13.044 -30.565 1.00 55.47 78 VAL A CA 1
ATOM 636 C C . VAL A 1 78 ? 30.948 -12.664 -32.046 1.00 55.47 78 VAL A C 1
ATOM 638 O O . VAL A 1 78 ? 31.725 -13.119 -32.882 1.00 55.47 78 VAL A O 1
ATOM 641 N N . SER A 1 79 ? 30.058 -11.721 -32.386 1.00 53.09 79 SER A N 1
ATOM 642 C CA . SER A 1 79 ? 29.971 -11.173 -33.753 1.00 53.09 79 SER A CA 1
ATOM 643 C C . SER A 1 79 ? 31.238 -10.419 -34.193 1.00 53.09 79 SER A C 1
ATOM 645 O O . SER A 1 79 ? 31.418 -10.183 -35.390 1.00 53.09 79 SER A O 1
ATOM 647 N N . SER A 1 80 ? 32.093 -10.007 -33.254 1.00 50.00 80 SER A N 1
ATOM 648 C CA . SER A 1 80 ? 33.372 -9.340 -33.524 1.00 50.00 80 SER A CA 1
ATOM 649 C C . SER A 1 80 ? 34.541 -10.330 -33.634 1.00 50.00 80 SER A C 1
ATOM 651 O O . SER A 1 80 ? 35.512 -10.039 -34.344 1.00 50.00 80 SER A O 1
ATOM 653 N N . GLU A 1 81 ? 34.435 -11.482 -32.964 1.00 52.91 81 GLU A N 1
ATOM 654 C CA . GLU A 1 81 ? 35.408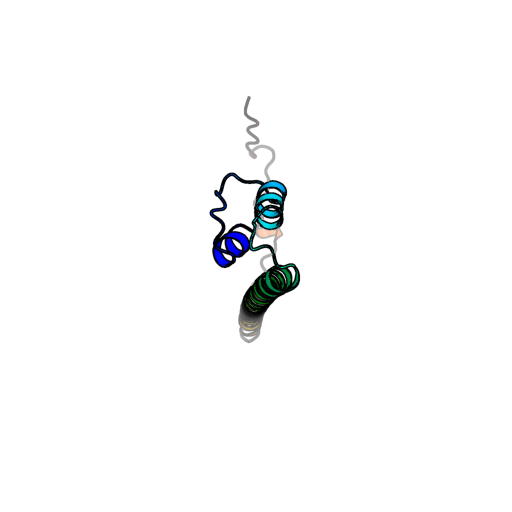 -12.583 -32.979 1.00 52.91 81 GLU A CA 1
ATOM 655 C C . GLU A 1 81 ? 35.268 -13.466 -34.233 1.00 52.91 81 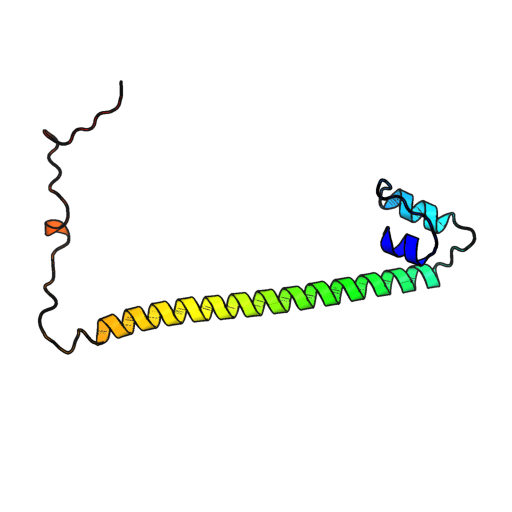GLU A C 1
ATOM 657 O O . GLU A 1 81 ? 36.279 -13.834 -34.831 1.00 52.91 81 GLU A O 1
ATOM 662 N N . ASP A 1 82 ? 34.049 -13.674 -34.748 1.00 48.66 82 ASP A N 1
ATOM 663 C CA . ASP A 1 82 ? 33.814 -14.386 -36.022 1.00 48.66 82 ASP A CA 1
ATOM 664 C C . ASP A 1 82 ? 34.364 -13.635 -37.259 1.00 48.66 82 ASP A C 1
ATOM 666 O O . ASP A 1 82 ? 34.501 -14.201 -38.346 1.00 48.66 82 ASP A O 1
ATOM 670 N N . LEU A 1 83 ? 34.742 -12.360 -37.105 1.00 50.34 83 LEU A N 1
ATOM 671 C CA . LEU A 1 83 ? 35.406 -11.555 -38.139 1.00 50.34 83 LEU A CA 1
ATOM 672 C C . LEU A 1 83 ? 36.942 -11.584 -38.051 1.00 50.34 83 LEU A C 1
ATOM 674 O O . LEU A 1 83 ? 37.608 -10.894 -38.824 1.00 50.34 83 LEU A O 1
ATOM 678 N N . GLU A 1 84 ? 37.531 -12.344 -37.125 1.00 50.91 84 GLU A N 1
ATOM 679 C CA . GLU A 1 84 ? 38.992 -12.514 -37.045 1.00 50.91 84 GLU A CA 1
ATOM 680 C C . GLU A 1 84 ? 39.497 -13.656 -37.950 1.00 50.91 84 GLU A C 1
ATOM 682 O O . GLU A 1 84 ? 40.687 -13.724 -38.252 1.00 50.91 84 GLU A O 1
ATOM 687 N N . GLY A 1 85 ? 38.593 -14.508 -38.458 1.00 49.00 85 GLY A N 1
ATOM 688 C CA . GLY A 1 85 ? 38.905 -15.632 -39.353 1.00 49.00 85 GLY A CA 1
ATOM 689 C C . GLY A 1 85 ? 38.969 -15.305 -40.853 1.00 49.00 85 GLY A C 1
ATOM 690 O O . GLY A 1 85 ? 39.420 -16.136 -41.640 1.00 49.00 85 GLY A O 1
ATOM 691 N N . GLN A 1 86 ? 38.560 -14.108 -41.281 1.00 49.31 86 GLN A N 1
ATOM 692 C CA . GLN A 1 86 ? 38.781 -13.634 -42.650 1.00 49.31 86 GLN A CA 1
ATOM 693 C C . GLN A 1 86 ? 39.497 -12.292 -42.601 1.00 49.31 86 GLN A C 1
ATOM 695 O O . GLN A 1 86 ? 38.955 -11.278 -42.165 1.00 49.31 86 GLN A O 1
ATOM 700 N N . GLY A 1 87 ? 40.757 -12.311 -43.037 1.00 52.47 87 GLY A N 1
ATOM 701 C CA . GLY A 1 87 ? 41.577 -11.121 -43.162 1.00 52.47 87 GLY A CA 1
ATOM 702 C C . GLY A 1 87 ? 40.851 -10.003 -43.910 1.00 52.47 87 GLY A C 1
ATOM 703 O O . GLY A 1 87 ? 40.075 -10.240 -44.833 1.00 52.47 87 GLY A O 1
ATOM 704 N N . ILE A 1 88 ? 41.217 -8.772 -43.545 1.00 54.97 88 ILE A N 1
ATOM 705 C CA . ILE A 1 88 ? 40.745 -7.488 -44.085 1.00 54.97 88 ILE A CA 1
ATOM 706 C C . ILE A 1 88 ? 39.551 -6.888 -43.308 1.00 54.97 88 ILE A C 1
ATOM 708 O O . ILE A 1 88 ? 38.525 -6.508 -43.869 1.00 54.97 88 ILE A O 1
ATOM 712 N N . LYS A 1 89 ? 39.751 -6.610 -42.011 1.00 59.44 89 LYS A N 1
ATOM 713 C CA . LYS A 1 89 ? 39.119 -5.431 -41.392 1.00 59.44 89 LYS A CA 1
ATOM 714 C C . LYS A 1 89 ? 39.757 -4.197 -42.053 1.00 59.44 89 LYS A C 1
ATOM 716 O O . LYS A 1 89 ? 40.870 -3.814 -41.689 1.00 59.44 89 LYS A O 1
ATOM 721 N N . ARG A 1 90 ? 39.115 -3.595 -43.068 1.00 63.59 90 ARG A N 1
ATOM 722 C CA . ARG A 1 90 ? 39.540 -2.283 -43.599 1.00 63.59 90 ARG A CA 1
ATOM 723 C C . ARG A 1 90 ? 39.456 -1.285 -42.447 1.00 63.59 90 ARG A C 1
ATOM 725 O O . ARG A 1 90 ? 38.372 -0.832 -42.096 1.00 63.59 90 ARG A O 1
ATOM 732 N N . ARG A 1 91 ? 40.597 -0.977 -41.830 1.00 66.38 91 ARG A N 1
ATOM 733 C CA . ARG A 1 91 ? 40.706 0.083 -40.828 1.00 66.38 91 ARG A CA 1
ATOM 734 C C . ARG A 1 91 ? 40.412 1.409 -41.531 1.00 66.38 91 ARG A C 1
ATOM 736 O O . ARG A 1 91 ? 41.281 1.952 -42.203 1.00 66.38 91 ARG A O 1
ATOM 743 N N . VAL A 1 92 ? 39.178 1.894 -41.431 1.00 69.31 92 VAL A N 1
ATOM 744 C CA . VAL A 1 92 ? 38.831 3.262 -41.828 1.00 69.31 92 VAL A CA 1
ATOM 745 C C . VAL A 1 92 ? 39.311 4.193 -40.722 1.00 69.31 92 VAL A C 1
ATOM 747 O O . VAL A 1 92 ? 38.947 4.015 -39.560 1.00 69.31 92 VAL A O 1
ATOM 750 N N . ASN A 1 93 ? 40.190 5.147 -41.040 1.00 71.88 93 ASN A N 1
ATOM 751 C CA . ASN A 1 93 ? 40.618 6.103 -40.026 1.00 71.88 93 ASN A CA 1
ATOM 752 C C . ASN A 1 93 ? 39.463 7.064 -39.746 1.00 71.88 93 ASN A C 1
ATOM 754 O O . ASN A 1 93 ? 38.837 7.569 -40.673 1.00 71.88 93 ASN A O 1
ATOM 758 N N . LEU A 1 94 ? 39.225 7.381 -38.473 1.00 71.88 94 LEU A N 1
ATOM 759 C CA . LEU A 1 94 ? 38.146 8.289 -38.073 1.00 71.88 94 LEU A CA 1
ATOM 760 C C . LEU A 1 94 ? 38.254 9.669 -38.750 1.00 71.88 94 LEU A C 1
ATOM 762 O O . LEU A 1 94 ? 37.251 10.248 -39.148 1.00 71.88 94 LEU A O 1
ATOM 766 N N . LYS A 1 95 ? 39.483 10.154 -38.967 1.00 70.31 95 LYS A N 1
ATOM 767 C CA . LYS A 1 95 ? 39.776 11.390 -39.716 1.00 70.31 95 LYS A CA 1
ATOM 768 C C . LYS A 1 95 ? 39.268 11.384 -41.166 1.00 70.31 95 LYS A C 1
ATOM 770 O O . LYS A 1 95 ? 39.064 12.453 -41.726 1.00 70.31 95 LYS A O 1
ATOM 775 N N . ASP A 1 96 ? 39.090 10.204 -41.758 1.00 74.19 96 ASP A N 1
ATOM 776 C CA . ASP A 1 96 ? 38.598 10.036 -43.128 1.00 74.19 96 ASP A CA 1
ATOM 777 C C . ASP A 1 96 ? 37.057 9.968 -43.161 1.00 74.19 96 ASP A C 1
ATOM 779 O O . ASP A 1 96 ? 36.458 10.089 -44.226 1.00 74.19 96 ASP A O 1
ATOM 783 N N . LEU A 1 97 ? 36.418 9.783 -41.997 1.00 75.06 97 LEU A N 1
ATOM 784 C CA . LEU A 1 97 ? 34.967 9.670 -41.838 1.00 75.06 97 LEU A CA 1
ATOM 785 C C . LEU A 1 97 ? 34.314 10.984 -41.385 1.00 75.06 97 LEU A C 1
ATOM 787 O O . LEU A 1 97 ? 33.132 11.203 -41.640 1.00 75.06 97 LEU A O 1
ATOM 791 N N . VAL A 1 98 ? 35.068 11.862 -40.718 1.00 77.56 98 VAL A N 1
ATOM 792 C CA . VAL A 1 98 ? 34.569 13.177 -40.301 1.00 77.56 98 VAL A CA 1
ATOM 793 C C . VAL A 1 98 ? 34.576 14.125 -41.509 1.00 77.56 98 VAL A C 1
ATOM 795 O O . VAL A 1 98 ? 35.639 14.342 -42.100 1.00 77.56 98 VAL A O 1
ATOM 798 N N . PRO A 1 99 ? 33.426 14.719 -41.884 1.00 73.94 99 PRO A N 1
ATOM 799 C CA . PRO A 1 99 ? 33.374 15.752 -42.912 1.00 73.94 99 PRO A CA 1
ATOM 800 C C . PRO A 1 99 ? 34.343 16.882 -42.566 1.00 73.94 99 PRO A C 1
ATOM 802 O O . PRO A 1 99 ? 34.355 17.374 -41.436 1.00 73.94 99 PRO A O 1
ATOM 805 N N . LYS A 1 100 ? 35.173 17.297 -43.527 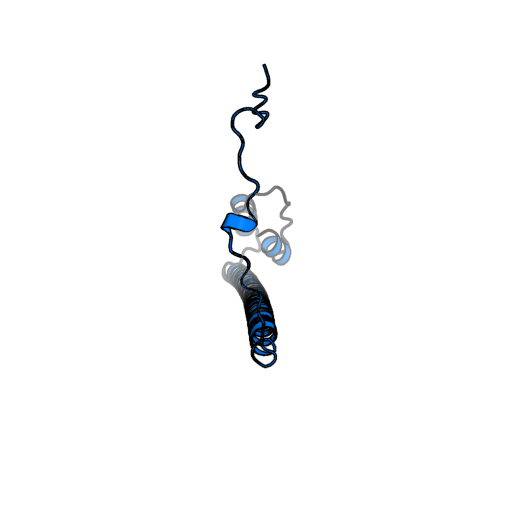1.00 77.75 100 LYS A N 1
ATOM 806 C CA . LYS A 1 100 ? 36.099 18.414 -43.316 1.00 77.75 100 LYS A CA 1
ATOM 807 C C . LYS A 1 100 ? 35.276 19.669 -43.038 1.00 77.75 100 LYS A C 1
ATOM 809 O O . LYS A 1 100 ? 34.567 20.142 -43.919 1.00 77.75 100 LYS A O 1
ATOM 814 N N . PHE A 1 101 ? 35.366 20.177 -41.814 1.00 76.31 101 PHE A N 1
ATOM 815 C CA . PHE A 1 101 ? 34.733 21.432 -41.438 1.00 76.31 101 PHE A CA 1
ATOM 816 C C . PHE A 1 101 ? 35.394 22.569 -42.219 1.00 76.31 101 PHE A C 1
ATOM 818 O O . PHE A 1 101 ? 36.584 22.838 -42.045 1.00 76.31 101 PHE A O 1
ATOM 825 N N . ASP A 1 102 ? 34.634 23.203 -43.106 1.00 75.94 102 ASP A N 1
ATOM 826 C CA . ASP A 1 102 ? 35.074 24.374 -43.853 1.00 75.94 102 ASP A CA 1
ATOM 827 C C . ASP A 1 102 ? 34.458 25.620 -43.212 1.00 75.94 102 ASP A C 1
ATOM 829 O O . ASP A 1 102 ? 33.280 25.873 -43.430 1.00 75.94 102 ASP A O 1
ATOM 833 N N . PRO A 1 103 ? 35.206 26.428 -42.444 1.00 70.81 103 PRO A N 1
ATOM 834 C CA . PRO A 1 103 ? 34.652 27.594 -41.758 1.00 70.81 103 PRO A CA 1
ATOM 835 C C . PRO A 1 103 ? 34.106 28.676 -42.703 1.00 70.81 103 PRO A C 1
ATOM 837 O O . PRO A 1 103 ? 33.428 29.583 -42.233 1.00 70.81 103 PRO A O 1
ATOM 840 N N . LYS A 1 104 ? 34.398 28.619 -44.012 1.00 69.62 104 LYS A N 1
ATOM 841 C CA . LYS A 1 104 ? 33.850 29.558 -45.007 1.00 69.62 104 LYS A CA 1
ATOM 842 C C . LYS A 1 104 ? 32.500 29.113 -45.576 1.00 69.62 104 LYS A C 1
ATOM 844 O O . LYS A 1 104 ? 31.750 29.965 -46.033 1.00 69.62 104 LYS A O 1
ATOM 849 N N . ASN A 1 105 ? 32.226 27.807 -45.548 1.00 66.81 105 ASN A N 1
ATOM 850 C CA . ASN A 1 105 ? 30.993 27.178 -46.045 1.00 66.81 105 ASN A CA 1
ATOM 851 C C . ASN A 1 105 ? 30.172 26.511 -44.925 1.00 66.81 105 ASN A C 1
ATOM 853 O O . ASN A 1 105 ? 29.111 25.946 -45.174 1.00 66.81 105 ASN A O 1
ATOM 857 N N . ALA A 1 106 ? 30.678 26.516 -43.693 1.00 65.19 106 ALA A N 1
ATOM 858 C CA . ALA A 1 106 ? 29.950 26.089 -42.519 1.00 65.19 106 ALA A CA 1
ATOM 859 C C . ALA A 1 106 ? 28.938 27.186 -42.199 1.00 65.19 106 ALA A C 1
ATOM 861 O O . ALA A 1 106 ? 29.271 28.168 -41.537 1.00 65.19 106 ALA A O 1
ATOM 862 N N . ASP A 1 107 ? 27.718 27.019 -42.704 1.00 64.56 107 ASP A N 1
ATOM 863 C CA . ASP A 1 107 ? 26.579 27.874 -42.387 1.00 64.56 107 ASP A CA 1
ATOM 864 C C . ASP A 1 107 ? 26.251 27.759 -40.893 1.00 64.56 107 ASP A C 1
ATOM 866 O O . ASP A 1 107 ? 25.400 26.981 -40.461 1.00 64.56 107 ASP A O 1
ATOM 870 N N . ILE A 1 108 ? 26.940 28.548 -40.072 1.00 69.31 108 ILE A N 1
ATOM 871 C CA . ILE A 1 108 ? 26.525 28.819 -38.701 1.00 69.31 108 ILE A CA 1
ATOM 872 C C . ILE A 1 108 ? 25.499 29.948 -38.787 1.00 69.31 108 ILE A C 1
ATOM 874 O O . ILE A 1 108 ? 25.780 31.093 -38.435 1.00 69.31 108 ILE A O 1
ATOM 878 N N . ASN A 1 109 ? 24.302 29.642 -39.291 1.00 65.62 109 ASN A N 1
ATOM 879 C CA . ASN A 1 109 ? 23.167 30.543 -39.123 1.00 65.62 109 ASN A CA 1
ATOM 880 C C . ASN A 1 109 ? 22.787 30.544 -37.638 1.00 65.62 109 ASN A C 1
ATOM 882 O O . ASN A 1 109 ? 21.963 29.754 -37.178 1.00 65.62 109 ASN A O 1
ATOM 886 N N . LEU A 1 110 ? 23.409 31.443 -36.876 1.00 61.31 110 LEU A N 1
ATOM 887 C CA . LEU A 1 110 ? 22.794 31.970 -35.669 1.00 61.31 110 LEU A CA 1
ATOM 888 C C . LEU A 1 110 ? 21.628 32.830 -36.151 1.00 61.31 110 LEU A C 1
ATOM 890 O O . LEU A 1 110 ? 21.842 33.907 -36.703 1.00 61.31 110 LEU A O 1
ATOM 894 N N . PHE A 1 111 ? 20.413 32.301 -36.018 1.00 53.97 111 PHE A N 1
ATOM 895 C CA . PHE A 1 111 ? 19.181 33.049 -36.241 1.00 53.97 111 PHE A CA 1
ATOM 896 C C . PHE A 1 111 ? 19.287 34.429 -35.566 1.00 53.97 111 PHE A C 1
ATOM 898 O O . PHE A 1 111 ? 19.426 34.505 -34.344 1.00 53.97 111 PHE A O 1
ATOM 905 N N . PHE A 1 112 ? 19.239 35.484 -36.380 1.00 52.25 112 PHE A N 1
ATOM 906 C CA . PHE A 1 112 ? 18.832 36.828 -35.980 1.00 52.25 112 PHE A CA 1
ATOM 907 C C . PHE A 1 112 ? 17.407 37.058 -36.475 1.00 52.25 112 PHE A C 1
ATOM 909 O O . PHE A 1 112 ? 17.099 36.584 -37.596 1.00 52.25 112 PHE A O 1
#

Foldseek 3Di:
DCVLCVVVVHNDDPPDDPVRSVVSLVPDPPNDPVVSVVSVVVVVVVVVVVVVVVVVVVVVVVVVVVVVVVVVVVVVVVVVVVVVPDDDPPPDDVVNVDPPDDVVPPPPPPDD

Secondary structure (DSSP, 8-state):
-HHHHHHTT----TT--HHHHHHHHHTSTT--HHHHHHHHHHHHHHHHHHHHHHHHHHHHHHHHHHHHHHHHHHHHHHHHHTTSSSS------HHHHS----TTT-------

Sequence (112 aa):
MIEIARELGIEAQNNFTKVEIMNSIIQSESYEEEIVKAVMEGVLEEKREKMAFEERIQIKEFELERMRLSNITDRASVSSEDLEGQGIKRRVNLKDLVPKFDPKNADINLFF

Radius of gyration: 33.12 Å; Cα contacts (8 Å, |Δi|>4): 32; chains: 1; bounding box: 60×52×69 Å

Mean predicted aligned error: 17.63 Å

pLDDT: mean 75.9, std 12.17, range [48.66, 93.75]